Protein AF-A0A418LZC8-F1 (afdb_monomer_lite)

Foldseek 3Di:
DCVVVVVVVVVVVVVVLVVVLLVQLLVCVVVVDDLVVSCVVSVHDSVSSVVSVVVVVVVPPD

pLDDT: mean 85.02, std 15.19, range [47.97, 97.81]

Secondary structure (DSSP, 8-state):
--HHHHHHHHHHHHHHHHHHHHHHHHHHHHTT--HHHHHHHHT--HHHHHHHHHHHHGGG--

Structure (mmCIF, N/CA/C/O backbone):
data_AF-A0A418LZC8-F1
#
_entry.id   AF-A0A418LZC8-F1
#
loop_
_atom_site.group_PDB
_atom_site.id
_atom_site.type_symbol
_atom_site.label_atom_id
_atom_site.label_alt_id
_atom_site.label_comp_id
_atom_site.label_asym_id
_atom_site.label_entity_id
_atom_site.label_seq_id
_atom_site.pdbx_PDB_ins_code
_atom_site.Cartn_x
_atom_site.Cartn_y
_atom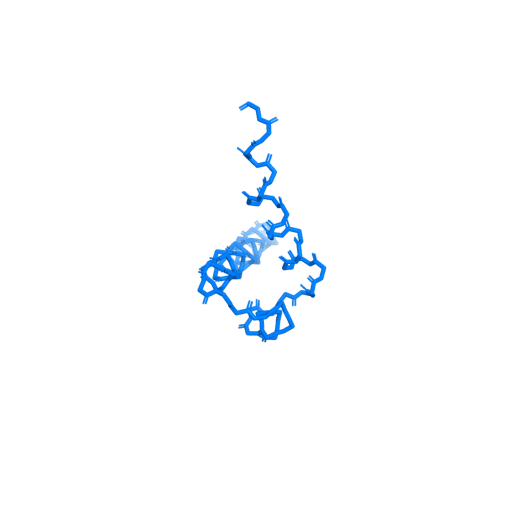_site.Cartn_z
_atom_site.occupancy
_atom_site.B_iso_or_equiv
_atom_site.auth_seq_id
_atom_site.auth_comp_id
_atom_site.auth_asym_id
_atom_site.auth_atom_id
_atom_site.pdbx_PDB_model_num
ATOM 1 N N . ARG A 1 1 ? 22.720 -23.010 18.941 1.00 56.38 1 ARG A N 1
ATOM 2 C CA . ARG A 1 1 ? 22.993 -21.696 18.298 1.00 56.38 1 ARG A CA 1
ATOM 3 C C . ARG A 1 1 ? 22.705 -21.831 16.803 1.00 56.38 1 ARG A C 1
ATOM 5 O O . ARG A 1 1 ? 23.629 -21.816 16.002 1.00 56.38 1 ARG A O 1
ATOM 12 N N . GLU A 1 2 ? 21.440 -22.009 16.442 1.00 59.62 2 GLU A N 1
ATOM 13 C CA . GLU A 1 2 ? 20.977 -22.011 15.040 1.00 59.62 2 GLU A CA 1
ATOM 14 C C . GLU A 1 2 ? 19.880 -20.960 14.816 1.00 59.62 2 GLU A C 1
ATOM 16 O O . GLU A 1 2 ? 19.843 -20.353 13.751 1.00 59.62 2 GLU A O 1
ATOM 21 N N . GLU A 1 3 ? 19.126 -20.629 15.866 1.00 57.09 3 GLU A N 1
ATOM 22 C CA . GLU A 1 3 ? 18.029 -19.647 15.891 1.00 57.09 3 GLU A CA 1
ATOM 23 C C . GLU A 1 3 ? 18.408 -18.279 15.284 1.00 57.09 3 GLU A C 1
ATOM 25 O O . GLU A 1 3 ? 17.760 -17.813 14.353 1.00 57.09 3 GLU A O 1
ATOM 30 N N . GLY A 1 4 ? 19.547 -17.687 15.666 1.00 63.00 4 GLY A N 1
ATOM 31 C CA . GLY A 1 4 ? 19.935 -16.356 15.166 1.00 63.00 4 GLY A CA 1
ATOM 32 C C . GLY A 1 4 ? 20.271 -16.261 13.663 1.00 63.00 4 GLY A C 1
ATOM 33 O O . GLY A 1 4 ? 20.403 -15.156 13.140 1.00 63.00 4 GLY A O 1
ATOM 34 N N . ARG A 1 5 ? 20.446 -17.382 12.941 1.00 65.44 5 ARG A N 1
ATOM 35 C CA . ARG A 1 5 ? 20.621 -17.376 11.468 1.00 65.44 5 ARG A CA 1
ATOM 36 C C . ARG A 1 5 ? 19.304 -17.529 10.716 1.00 65.44 5 ARG A C 1
ATOM 38 O O . ARG A 1 5 ? 19.247 -17.150 9.545 1.00 65.44 5 ARG A O 1
ATOM 45 N N . GLU A 1 6 ? 18.302 -18.124 11.348 1.00 66.62 6 GLU A N 1
ATOM 46 C CA . GLU A 1 6 ? 16.985 -18.345 10.761 1.00 66.62 6 GLU A CA 1
ATOM 47 C C . GLU A 1 6 ? 16.131 -17.081 10.894 1.00 66.62 6 GLU A C 1
ATOM 49 O O . GLU A 1 6 ? 15.679 -16.561 9.874 1.00 66.62 6 GLU A O 1
ATOM 54 N N . GLU A 1 7 ? 16.104 -16.479 12.088 1.00 62.09 7 GLU A N 1
ATOM 55 C CA . GLU A 1 7 ? 15.423 -15.203 12.365 1.00 62.09 7 GLU A CA 1
ATOM 56 C C . GLU A 1 7 ? 15.911 -14.076 11.435 1.00 62.09 7 GLU A C 1
ATOM 58 O O . GLU A 1 7 ? 15.121 -13.397 10.782 1.00 62.09 7 GLU A O 1
ATOM 63 N N . GLY A 1 8 ? 17.231 -13.932 11.256 1.00 71.19 8 GLY A N 1
ATOM 64 C CA . GLY A 1 8 ? 17.789 -12.901 10.372 1.00 71.19 8 GLY A CA 1
ATOM 65 C C . GLY A 1 8 ? 17.461 -13.093 8.882 1.00 71.19 8 GLY A C 1
ATOM 66 O O . GLY A 1 8 ? 17.468 -12.127 8.116 1.00 71.19 8 GLY A O 1
ATOM 67 N N . ARG A 1 9 ? 17.174 -14.327 8.442 1.00 71.75 9 ARG A N 1
ATOM 68 C CA . ARG A 1 9 ? 16.741 -14.609 7.061 1.00 71.75 9 ARG A CA 1
ATO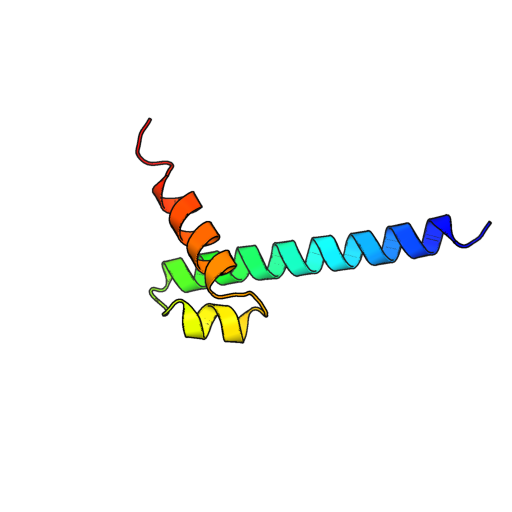M 69 C C . ARG A 1 9 ? 15.253 -14.349 6.874 1.00 71.75 9 ARG A C 1
ATOM 71 O O . ARG A 1 9 ? 14.869 -13.896 5.800 1.00 71.75 9 ARG A O 1
ATOM 78 N N . GLU A 1 10 ? 14.443 -14.659 7.876 1.00 73.25 10 GLU A N 1
ATOM 79 C CA . GLU A 1 10 ? 13.000 -14.432 7.857 1.00 73.25 10 GLU A CA 1
ATOM 80 C C . GLU A 1 10 ? 12.679 -12.934 7.891 1.00 73.25 10 GLU A C 1
ATOM 82 O O . GLU A 1 10 ? 12.041 -12.435 6.963 1.00 73.25 10 GLU A O 1
ATOM 87 N N . GLU A 1 11 ? 13.279 -12.181 8.819 1.00 73.69 11 GLU A N 1
ATOM 88 C CA . GLU A 1 11 ? 13.125 -10.722 8.873 1.00 73.69 11 GLU A CA 1
ATOM 89 C C . GLU A 1 11 ? 13.570 -10.030 7.576 1.00 73.69 11 GLU A C 1
ATOM 91 O O . GLU A 1 11 ? 12.977 -9.043 7.136 1.00 73.69 11 GLU A O 1
ATOM 96 N N . GLY A 1 12 ? 14.649 -10.520 6.957 1.00 81.06 12 GLY A N 1
ATOM 97 C CA . GLY A 1 12 ? 15.155 -9.971 5.701 1.00 81.06 12 GLY A CA 1
ATOM 98 C C . GLY A 1 12 ? 14.195 -10.186 4.529 1.00 81.06 12 GLY A C 1
ATOM 99 O O . GLY A 1 12 ? 14.091 -9.322 3.654 1.00 81.06 12 GLY A O 1
ATOM 100 N N . ARG A 1 13 ? 13.480 -11.318 4.512 1.00 82.31 13 ARG A N 1
ATOM 101 C CA . ARG A 1 13 ? 12.457 -11.610 3.499 1.00 82.31 13 ARG A CA 1
ATOM 102 C C . ARG A 1 13 ? 11.229 -10.737 3.703 1.00 82.31 13 ARG A C 1
ATOM 104 O O . ARG A 1 13 ? 10.850 -10.050 2.760 1.00 82.31 13 ARG A O 1
ATOM 111 N N . GLU A 1 14 ? 10.703 -10.672 4.922 1.00 81.56 14 GLU A N 1
ATOM 112 C CA . GLU A 1 14 ? 9.512 -9.878 5.247 1.00 81.56 14 GLU A CA 1
ATOM 113 C C . GLU A 1 14 ? 9.727 -8.382 4.945 1.00 81.56 14 GLU A C 1
ATOM 115 O O . GLU A 1 14 ? 8.937 -7.750 4.241 1.00 81.56 14 GLU A O 1
ATOM 120 N N . LYS A 1 15 ? 10.875 -7.820 5.358 1.00 84.31 15 LYS A N 1
ATOM 121 C CA . LYS A 1 15 ? 11.260 -6.432 5.029 1.00 84.31 15 LYS A CA 1
ATOM 122 C C . LYS A 1 15 ? 11.377 -6.210 3.516 1.00 84.31 15 LYS A C 1
ATOM 124 O O . LYS A 1 15 ? 11.025 -5.139 3.014 1.00 84.31 15 LYS A O 1
ATOM 129 N N . GLY A 1 16 ? 11.880 -7.203 2.782 1.00 89.69 16 GLY A N 1
ATOM 130 C CA . GLY A 1 16 ? 12.017 -7.152 1.328 1.00 89.69 16 GLY A CA 1
ATOM 131 C C . GLY A 1 16 ? 10.674 -7.180 0.597 1.00 89.69 16 GLY A C 1
ATOM 132 O O . GLY A 1 16 ? 10.478 -6.418 -0.353 1.00 89.69 16 GLY A O 1
ATOM 133 N N . GLU A 1 17 ? 9.749 -8.024 1.044 1.00 91.94 17 GLU A N 1
ATOM 134 C CA . GLU A 1 17 ? 8.395 -8.130 0.498 1.00 91.94 17 GLU A CA 1
ATOM 135 C C . GLU A 1 17 ? 7.602 -6.848 0.742 1.00 91.94 17 GLU A C 1
ATOM 137 O O . GLU A 1 17 ? 7.105 -6.251 -0.216 1.00 91.94 17 GLU A O 1
ATOM 142 N N . LEU A 1 18 ? 7.620 -6.328 1.973 1.00 91.56 18 LEU A N 1
ATOM 143 C CA . LEU A 1 18 ? 6.958 -5.068 2.308 1.00 91.56 18 LEU A CA 1
ATOM 144 C C . LEU A 1 18 ? 7.499 -3.891 1.478 1.00 91.56 18 LEU A C 1
ATOM 146 O O . LEU A 1 18 ? 6.740 -3.054 0.980 1.00 91.56 18 LEU A O 1
ATOM 150 N N . LEU A 1 19 ? 8.820 -3.818 1.276 1.00 93.12 19 LEU A N 1
ATOM 151 C CA . LEU A 1 19 ? 9.423 -2.775 0.445 1.00 93.12 19 LEU A CA 1
ATOM 152 C C . LEU A 1 19 ? 8.966 -2.877 -1.019 1.00 93.12 19 LEU A C 1
ATOM 154 O O . LEU A 1 19 ? 8.680 -1.852 -1.650 1.00 93.12 19 LEU A O 1
ATOM 158 N N . ARG A 1 20 ? 8.884 -4.097 -1.564 1.00 94.94 20 ARG A N 1
ATOM 159 C CA . ARG A 1 20 ? 8.414 -4.350 -2.935 1.00 94.94 20 ARG A CA 1
ATOM 160 C C . ARG A 1 20 ? 6.939 -4.006 -3.103 1.00 94.94 20 ARG A C 1
ATOM 162 O O . ARG A 1 20 ? 6.605 -3.341 -4.087 1.00 94.94 20 ARG A O 1
ATOM 169 N N . ALA A 1 21 ? 6.092 -4.383 -2.148 1.00 96.06 21 ALA A N 1
ATOM 170 C CA . ALA A 1 21 ? 4.676 -4.028 -2.130 1.00 96.06 21 ALA A CA 1
ATOM 171 C C . ALA A 1 21 ? 4.500 -2.503 -2.179 1.00 96.06 21 ALA A C 1
ATOM 173 O O . ALA A 1 21 ? 3.854 -1.969 -3.082 1.00 96.06 21 ALA A O 1
ATOM 174 N N . ARG A 1 22 ? 5.212 -1.770 -1.310 1.00 94.94 22 ARG A N 1
ATOM 175 C CA . ARG A 1 22 ? 5.178 -0.297 -1.271 1.00 94.94 22 ARG A CA 1
ATOM 176 C C . ARG A 1 22 ? 5.670 0.357 -2.565 1.00 94.94 22 ARG A C 1
ATOM 178 O O . ARG A 1 22 ? 5.087 1.340 -3.020 1.00 94.94 22 ARG A O 1
ATOM 185 N N . LEU A 1 23 ? 6.749 -0.151 -3.167 1.00 95.56 23 LEU A N 1
ATOM 186 C CA . LEU A 1 23 ? 7.260 0.355 -4.451 1.00 95.56 23 LEU A CA 1
ATOM 187 C C . LEU A 1 23 ? 6.266 0.128 -5.592 1.00 95.56 23 LEU A C 1
ATOM 189 O O . LEU A 1 23 ? 6.113 0.994 -6.455 1.00 95.56 23 LEU A O 1
ATOM 193 N N . THR A 1 24 ? 5.602 -1.024 -5.594 1.00 97.31 24 THR A N 1
ATOM 194 C CA . THR A 1 24 ? 4.611 -1.385 -6.611 1.00 97.31 24 THR A CA 1
ATOM 195 C C . THR A 1 24 ? 3.356 -0.530 -6.463 1.00 97.31 24 THR A C 1
ATOM 197 O O . THR A 1 24 ? 2.941 0.096 -7.438 1.00 97.31 24 THR A O 1
ATOM 200 N N . ALA A 1 25 ? 2.844 -0.376 -5.237 1.00 97.31 25 ALA A N 1
ATOM 201 C CA . ALA A 1 25 ? 1.720 0.504 -4.930 1.00 97.31 25 ALA A CA 1
ATOM 202 C C . ALA A 1 25 ? 1.975 1.950 -5.381 1.00 97.31 25 ALA A C 1
ATOM 204 O O . ALA A 1 25 ? 1.119 2.556 -6.021 1.00 97.31 25 ALA A O 1
ATOM 205 N N . ARG A 1 26 ? 3.184 2.489 -5.149 1.00 95.62 26 ARG A N 1
ATOM 206 C CA . ARG A 1 26 ? 3.568 3.822 -5.653 1.00 95.62 26 ARG A CA 1
ATOM 207 C C . ARG A 1 26 ? 3.427 3.946 -7.168 1.00 95.62 26 ARG A C 1
ATOM 209 O O . ARG A 1 26 ? 2.873 4.933 -7.639 1.00 95.62 26 ARG A O 1
ATOM 216 N N . LYS A 1 27 ? 3.914 2.964 -7.932 1.00 96.75 27 LYS A N 1
ATOM 217 C CA . LYS A 1 27 ? 3.820 2.982 -9.401 1.00 96.75 27 LYS A CA 1
ATOM 218 C C . LYS A 1 27 ? 2.369 2.904 -9.877 1.00 96.75 27 LYS A C 1
ATOM 220 O O . LYS A 1 27 ? 2.010 3.605 -10.815 1.00 96.75 27 LYS A O 1
ATOM 225 N N . MET A 1 28 ? 1.542 2.090 -9.222 1.00 97.19 28 MET A N 1
ATOM 226 C CA . MET A 1 28 ? 0.117 1.974 -9.549 1.00 97.19 28 MET A CA 1
ATOM 227 C C . MET A 1 28 ? -0.658 3.261 -9.229 1.00 97.19 28 MET A C 1
ATOM 229 O O . MET A 1 28 ? -1.469 3.696 -10.043 1.00 97.19 28 MET A O 1
ATOM 233 N N . LEU A 1 29 ? -0.347 3.922 -8.107 1.00 96.00 29 LEU A N 1
ATOM 234 C CA . LEU A 1 29 ? -0.884 5.247 -7.770 1.00 96.00 29 LEU A CA 1
ATOM 235 C C . LEU A 1 29 ? -0.522 6.284 -8.842 1.00 96.00 29 LEU A C 1
ATOM 237 O O . LEU A 1 29 ? -1.383 7.033 -9.292 1.00 96.00 29 LEU A O 1
ATOM 241 N N . MET A 1 30 ? 0.738 6.301 -9.293 1.00 94.06 30 MET A N 1
ATOM 242 C CA . MET A 1 30 ? 1.190 7.186 -10.378 1.00 94.06 30 MET A CA 1
ATOM 243 C C . MET A 1 30 ? 0.511 6.876 -11.719 1.00 94.06 30 MET A C 1
ATOM 245 O O . MET A 1 30 ? 0.361 7.772 -12.545 1.00 94.06 30 MET A O 1
ATOM 249 N N . ALA A 1 31 ? 0.087 5.629 -11.932 1.00 96.25 31 ALA A N 1
ATOM 250 C CA . ALA A 1 31 ? -0.699 5.217 -13.093 1.00 96.25 31 ALA A CA 1
ATOM 251 C C . ALA A 1 31 ? -2.197 5.572 -12.975 1.00 96.25 31 ALA A C 1
ATOM 253 O O . ALA A 1 31 ? -2.956 5.293 -13.900 1.00 96.25 31 ALA A O 1
ATOM 254 N N . GLY A 1 32 ? -2.630 6.183 -11.864 1.00 95.19 32 GLY A N 1
ATOM 255 C CA . GLY A 1 32 ? -4.012 6.620 -11.650 1.00 95.19 32 GLY A CA 1
ATOM 256 C C . GLY A 1 32 ? -4.979 5.507 -11.242 1.00 95.19 32 GLY A C 1
ATOM 257 O O . GLY A 1 32 ? -6.187 5.674 -11.396 1.00 95.19 32 GLY A O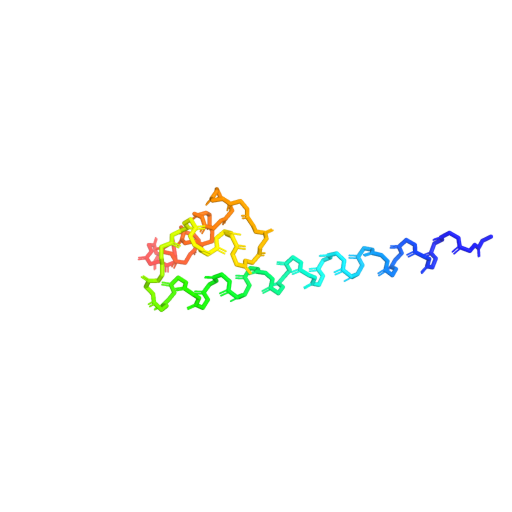 1
ATOM 258 N N . MET A 1 33 ? -4.472 4.374 -10.749 1.00 97.00 33 MET A N 1
ATOM 259 C CA . MET A 1 33 ? -5.306 3.271 -10.262 1.00 97.00 33 MET A CA 1
ATOM 260 C C . MET A 1 33 ? -5.977 3.615 -8.920 1.00 97.00 33 MET A C 1
ATOM 262 O O . MET A 1 33 ? -5.438 4.384 -8.121 1.00 97.00 33 MET A O 1
ATOM 266 N N . ASP A 1 34 ? -7.153 3.033 -8.671 1.00 96.81 34 ASP A N 1
ATOM 267 C CA . ASP A 1 34 ? -7.902 3.226 -7.428 1.00 96.81 34 ASP A CA 1
ATOM 268 C C . ASP A 1 34 ? -7.233 2.552 -6.217 1.00 96.81 34 ASP A C 1
ATOM 270 O O . ASP A 1 34 ? -6.651 1.472 -6.324 1.00 96.81 34 ASP A O 1
ATOM 274 N N . LEU A 1 35 ? -7.369 3.170 -5.039 1.00 96.06 35 LEU A N 1
ATOM 275 C CA . LEU A 1 35 ? -6.745 2.715 -3.793 1.00 96.06 35 LEU A CA 1
ATOM 276 C C . LEU A 1 35 ? -7.119 1.277 -3.428 1.00 96.06 35 LEU A C 1
ATOM 278 O O . LEU A 1 35 ? -6.251 0.518 -2.996 1.00 96.06 35 LEU A O 1
ATOM 282 N N . LYS A 1 36 ? -8.388 0.893 -3.614 1.00 97.06 36 LYS A N 1
ATOM 283 C CA . LYS A 1 36 ? -8.868 -0.444 -3.261 1.00 97.06 36 LYS A CA 1
ATOM 284 C C . LYS A 1 36 ? -8.254 -1.510 -4.166 1.00 97.06 36 LYS A C 1
ATOM 286 O O . LYS A 1 36 ? -7.826 -2.548 -3.678 1.00 97.06 36 LYS A O 1
ATOM 291 N N . GLN A 1 37 ? -8.160 -1.234 -5.466 1.00 97.31 37 GLN A N 1
ATOM 292 C CA . GLN A 1 37 ? -7.539 -2.162 -6.417 1.00 97.31 37 GLN A CA 1
ATOM 293 C C . GLN A 1 37 ? -6.047 -2.341 -6.133 1.00 97.31 37 GLN A C 1
ATOM 295 O O . GLN A 1 37 ? -5.526 -3.447 -6.208 1.00 97.31 37 GLN A O 1
ATOM 300 N N . ILE A 1 38 ? -5.358 -1.257 -5.772 1.00 97.81 38 ILE A N 1
ATOM 301 C CA . ILE A 1 38 ? -3.937 -1.315 -5.419 1.00 97.81 38 ILE A CA 1
ATOM 302 C C . ILE A 1 38 ? -3.729 -2.163 -4.165 1.00 97.81 38 ILE A C 1
ATOM 304 O O . ILE A 1 38 ? -2.858 -3.027 -4.171 1.00 97.81 38 ILE A O 1
ATOM 308 N N . ALA A 1 39 ? -4.532 -1.934 -3.122 1.00 97.31 39 ALA A N 1
ATOM 309 C CA . ALA A 1 39 ? -4.504 -2.706 -1.882 1.00 97.31 39 ALA A CA 1
ATOM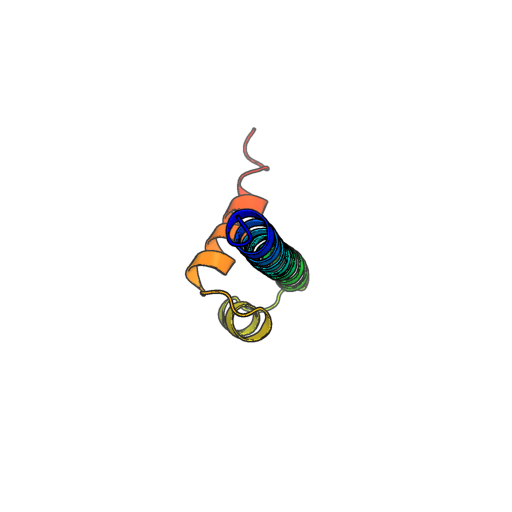 310 C C . ALA A 1 39 ? -4.637 -4.216 -2.155 1.00 97.31 39 ALA A C 1
ATOM 312 O O . ALA A 1 39 ? -3.804 -5.000 -1.705 1.00 97.31 39 ALA A O 1
ATOM 313 N N . GLU A 1 40 ? -5.608 -4.600 -2.991 1.00 96.62 40 GLU A N 1
ATOM 314 C CA . GLU A 1 40 ? -5.826 -5.990 -3.411 1.00 96.62 40 GLU A CA 1
ATOM 315 C C . GLU A 1 40 ? -4.662 -6.573 -4.237 1.00 96.62 40 GLU A C 1
ATOM 317 O O . GLU A 1 40 ? -4.368 -7.757 -4.116 1.00 96.62 40 GLU A O 1
ATOM 322 N N . PHE A 1 41 ? -3.983 -5.781 -5.076 1.00 96.31 41 PHE A N 1
ATOM 323 C CA . PHE A 1 41 ? -2.909 -6.291 -5.943 1.00 96.31 41 PHE A CA 1
ATOM 324 C C . PHE A 1 41 ? -1.544 -6.437 -5.278 1.00 96.31 41 PHE A C 1
ATOM 326 O O . PHE A 1 41 ? -0.705 -7.182 -5.787 1.00 96.31 41 PHE A 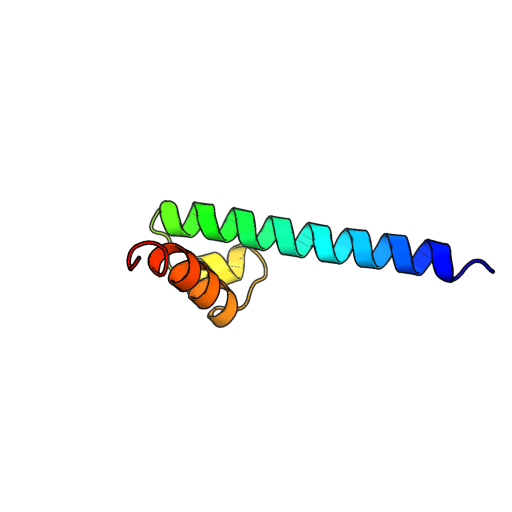O 1
ATOM 333 N N . VAL A 1 42 ? -1.275 -5.673 -4.222 1.00 95.00 42 VAL A N 1
ATOM 334 C CA . VAL A 1 42 ? 0.049 -5.640 -3.580 1.00 95.00 42 VAL A CA 1
ATOM 335 C C . VAL A 1 42 ? 0.026 -6.132 -2.139 1.00 95.00 42 VAL A C 1
ATOM 337 O O . VAL A 1 42 ? 1.000 -5.910 -1.424 1.00 95.00 42 VAL A O 1
ATOM 340 N N . ASP A 1 43 ? -1.074 -6.772 -1.734 1.00 95.38 43 ASP A N 1
ATOM 341 C CA . ASP A 1 43 ? -1.302 -7.295 -0.385 1.00 95.38 43 ASP A CA 1
ATOM 342 C C . ASP A 1 43 ? -1.049 -6.239 0.703 1.00 95.38 43 ASP A C 1
ATOM 344 O O . ASP A 1 43 ? -0.409 -6.492 1.723 1.00 95.38 43 ASP A O 1
ATOM 348 N N . LEU A 1 44 ? -1.545 -5.021 0.465 1.00 95.25 44 LEU A N 1
ATOM 349 C CA . LEU A 1 44 ? -1.529 -3.927 1.435 1.00 95.25 44 LEU A CA 1
ATOM 350 C C . LEU A 1 44 ? -2.951 -3.579 1.856 1.00 95.25 44 LEU A C 1
ATOM 352 O O . LEU A 1 44 ? -3.911 -3.784 1.119 1.00 95.25 44 LEU A O 1
ATOM 356 N N . THR A 1 45 ? -3.088 -2.974 3.026 1.00 96.75 45 THR A N 1
ATOM 357 C CA . THR A 1 45 ? -4.354 -2.362 3.440 1.00 96.75 45 THR A CA 1
ATOM 358 C C . THR A 1 45 ? -4.615 -1.064 2.674 1.00 96.75 45 THR A C 1
ATOM 360 O O . THR A 1 45 ? -3.693 -0.398 2.192 1.00 96.75 45 THR A O 1
ATOM 363 N N . ILE A 1 46 ? -5.885 -0.663 2.575 1.00 96.25 46 ILE A N 1
ATOM 364 C CA . ILE A 1 46 ? -6.257 0.611 1.938 1.00 96.25 46 ILE A CA 1
ATOM 365 C C . ILE A 1 46 ? -5.600 1.780 2.684 1.00 96.25 46 ILE A C 1
ATOM 367 O O . ILE A 1 46 ? -5.118 2.722 2.056 1.00 96.25 46 ILE A O 1
ATOM 371 N N . GLU A 1 47 ? -5.523 1.697 4.012 1.00 96.25 47 GLU A N 1
ATOM 372 C CA . GLU A 1 47 ? -4.873 2.675 4.879 1.00 96.25 47 GLU A CA 1
ATOM 373 C C . GLU A 1 47 ? -3.380 2.821 4.558 1.00 96.25 47 GLU A C 1
ATOM 375 O O . GLU A 1 47 ? -2.877 3.941 4.461 1.00 96.25 47 GLU A O 1
ATOM 380 N N . GLU A 1 48 ? -2.662 1.717 4.336 1.00 95.62 48 GLU A N 1
ATOM 381 C CA . GLU A 1 48 ? -1.253 1.761 3.932 1.00 95.62 48 GLU A CA 1
ATOM 382 C C . GLU A 1 48 ? -1.071 2.384 2.549 1.00 95.62 48 GLU A C 1
ATOM 384 O O . GLU A 1 48 ? -0.173 3.206 2.353 1.00 95.62 48 GLU A O 1
ATOM 389 N N . VAL A 1 49 ? -1.931 2.046 1.586 1.00 96.56 49 VAL A N 1
ATOM 390 C CA . VAL A 1 49 ? -1.892 2.656 0.248 1.00 96.56 49 VAL A CA 1
ATOM 391 C C . VAL A 1 49 ? -2.193 4.159 0.324 1.00 96.56 49 VAL A C 1
ATOM 393 O O . VAL A 1 49 ? -1.526 4.954 -0.345 1.00 96.56 49 VAL A O 1
ATOM 396 N N . GLN A 1 50 ? -3.130 4.572 1.179 1.00 95.81 50 GLN A N 1
ATOM 397 C CA . GLN A 1 50 ? -3.438 5.979 1.435 1.00 95.81 50 GLN A CA 1
ATOM 398 C C . GLN A 1 50 ? -2.235 6.715 2.047 1.00 95.81 50 GLN A C 1
ATOM 400 O O . GLN A 1 50 ? -1.846 7.765 1.540 1.00 95.81 50 GLN A O 1
ATOM 405 N N . GLN A 1 51 ? -1.560 6.137 3.045 1.00 94.75 51 GLN A N 1
ATOM 406 C CA . GLN A 1 51 ? -0.327 6.709 3.606 1.00 94.75 51 GLN A CA 1
ATOM 407 C C . GLN A 1 51 ? 0.779 6.847 2.551 1.00 94.75 51 GLN A C 1
ATOM 409 O O . GLN A 1 51 ? 1.496 7.850 2.514 1.00 94.75 51 GLN A O 1
ATOM 414 N N . ILE A 1 52 ? 0.915 5.862 1.656 1.00 93.88 52 ILE A N 1
ATOM 415 C CA . ILE A 1 52 ? 1.863 5.936 0.539 1.00 93.88 52 ILE A CA 1
ATOM 416 C C . ILE A 1 52 ? 1.512 7.115 -0.374 1.00 93.88 52 ILE A C 1
ATOM 418 O O . ILE A 1 52 ? 2.406 7.879 -0.734 1.00 93.88 52 ILE A O 1
ATOM 422 N N . ARG A 1 53 ? 0.237 7.303 -0.721 1.00 93.25 53 ARG A N 1
ATOM 423 C CA . ARG A 1 53 ? -0.226 8.448 -1.518 1.00 93.25 53 ARG A CA 1
ATOM 424 C C . ARG A 1 53 ? 0.058 9.783 -0.822 1.00 93.25 53 ARG A C 1
ATOM 426 O O . ARG A 1 53 ? 0.594 10.689 -1.457 1.00 93.25 53 ARG A O 1
ATOM 433 N N . ASP A 1 54 ? -0.252 9.893 0.465 1.00 91.69 54 ASP A N 1
ATOM 434 C CA . ASP A 1 54 ? -0.086 11.133 1.231 1.00 91.69 54 ASP A CA 1
ATOM 435 C C . ASP A 1 54 ? 1.389 11.499 1.412 1.00 91.69 54 ASP A C 1
ATOM 437 O O . ASP A 1 54 ? 1.764 12.662 1.262 1.00 91.69 54 ASP A O 1
ATOM 441 N N . SER A 1 55 ? 2.256 10.502 1.618 1.00 86.50 55 SER A N 1
ATOM 442 C CA . SER A 1 55 ? 3.707 10.715 1.692 1.00 86.50 55 SER A CA 1
ATOM 443 C C . SER A 1 55 ? 4.326 11.206 0.377 1.00 86.50 55 SER A C 1
ATOM 445 O O . SER A 1 55 ? 5.331 11.908 0.422 1.00 86.50 55 SER A O 1
ATOM 447 N N . GLN A 1 56 ? 3.725 10.906 -0.785 1.00 74.38 56 GLN A N 1
ATOM 448 C CA . GLN A 1 56 ? 4.167 11.465 -2.071 1.00 74.38 56 GLN A CA 1
ATOM 449 C C . GLN A 1 56 ? 3.728 12.921 -2.271 1.00 74.38 56 GLN A C 1
ATOM 451 O O . GLN A 1 56 ? 4.454 13.701 -2.884 1.00 74.38 56 GLN A O 1
ATOM 456 N N . ASN A 1 57 ? 2.566 13.305 -1.738 1.00 69.81 57 ASN A N 1
ATOM 457 C CA . ASN A 1 57 ? 2.023 14.657 -1.898 1.00 69.81 57 ASN A CA 1
ATOM 458 C C . ASN A 1 57 ? 2.552 15.641 -0.840 1.00 69.81 57 ASN A C 1
ATOM 460 O O . ASN A 1 57 ? 2.610 16.845 -1.088 1.00 69.81 57 ASN A O 1
ATOM 464 N N . GLY A 1 58 ? 2.982 15.141 0.324 1.00 59.59 58 GLY A N 1
ATOM 465 C CA . GLY A 1 58 ? 3.551 15.946 1.410 1.00 59.59 58 GLY A CA 1
ATOM 466 C C . GLY A 1 58 ? 4.922 16.567 1.110 1.00 59.59 58 GLY A C 1
ATOM 467 O O . GLY A 1 58 ? 5.334 17.483 1.812 1.00 59.59 58 GLY A O 1
ATOM 468 N N . SER A 1 59 ? 5.620 16.134 0.053 1.00 55.62 59 SER A N 1
ATOM 469 C CA . SER A 1 59 ? 6.915 16.704 -0.361 1.00 55.62 59 SER A CA 1
ATOM 470 C C . SER A 1 59 ? 6.805 17.978 -1.219 1.00 55.62 59 SER A C 1
ATOM 472 O O . SER A 1 59 ? 7.820 18.451 -1.718 1.00 55.62 59 SER A O 1
ATOM 474 N N . SER A 1 60 ? 5.604 18.545 -1.401 1.00 52.91 60 SER A N 1
ATOM 475 C CA . SER A 1 60 ? 5.382 19.796 -2.154 1.00 52.91 60 SER A CA 1
ATOM 476 C C . SER A 1 60 ? 5.105 21.029 -1.271 1.00 52.91 60 SER A C 1
ATOM 478 O O . SER A 1 60 ? 4.733 22.078 -1.787 1.00 52.91 60 SER A O 1
ATOM 480 N N . LEU A 1 61 ? 5.280 20.928 0.055 1.00 52.78 61 LEU A N 1
ATOM 481 C CA . LEU A 1 61 ? 5.043 22.022 1.017 1.00 52.78 61 LEU A CA 1
ATOM 482 C C . LEU A 1 61 ? 6.290 22.391 1.849 1.00 52.78 61 LEU A C 1
ATOM 484 O O . LEU A 1 61 ? 6.192 22.645 3.050 1.00 52.78 61 LEU A O 1
ATOM 488 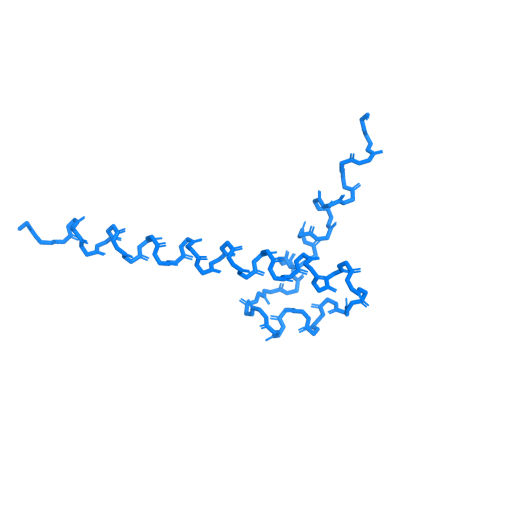N N . SER A 1 62 ? 7.458 22.454 1.206 1.00 47.97 62 SER A N 1
ATOM 489 C CA . SER A 1 62 ? 8.662 23.102 1.753 1.00 47.97 62 SER A CA 1
ATOM 490 C C . SER A 1 62 ? 9.344 23.966 0.707 1.00 47.97 62 SER A C 1
ATOM 492 O O . SER A 1 62 ? 9.610 23.403 -0.380 1.00 47.97 62 SER A O 1
#

Radius of gyration: 15.05 Å; chains: 1; bounding box: 32×45×31 Å

Sequence (62 aa):
REEGREEGREEGREKGELLRARLTARKMLMAGMDLKQIAEFVDLTIEEVQQIRDSQNGSSLS